Protein AF-A0A4R0V262-F1 (afdb_monomer)

Mean predicted aligned error: 13.78 Å

Structure (mmCIF, N/CA/C/O backbone):
data_AF-A0A4R0V262-F1
#
_entry.id   AF-A0A4R0V262-F1
#
loop_
_atom_site.group_PDB
_atom_site.id
_atom_site.type_symbol
_atom_site.label_atom_id
_atom_site.label_alt_id
_atom_site.label_comp_id
_atom_site.label_asym_id
_atom_site.label_entity_id
_atom_site.label_seq_id
_atom_site.pdbx_PDB_ins_code
_atom_site.Cartn_x
_atom_site.Cartn_y
_atom_site.Cartn_z
_atom_site.occupancy
_atom_site.B_iso_or_equiv
_atom_site.auth_seq_id
_atom_site.auth_comp_id
_atom_site.auth_asym_id
_atom_site.auth_atom_id
_atom_site.pdbx_PDB_model_num
ATOM 1 N N . MET A 1 1 ? -14.262 -8.735 23.656 1.00 78.31 1 MET A N 1
ATOM 2 C CA . MET A 1 1 ? -15.246 -8.184 24.622 1.00 78.31 1 MET A CA 1
ATOM 3 C C . MET A 1 1 ? -16.335 -7.310 23.999 1.00 78.31 1 MET A C 1
ATOM 5 O O . MET A 1 1 ? -17.494 -7.673 24.120 1.00 78.31 1 MET A O 1
ATOM 9 N N . VAL A 1 2 ? -16.041 -6.189 23.320 1.00 82.81 2 VAL A N 1
ATOM 10 C CA . VAL A 1 2 ? -17.118 -5.341 22.747 1.00 82.81 2 VAL A CA 1
ATOM 11 C C . VAL A 1 2 ? -17.946 -6.075 21.678 1.00 82.81 2 VAL A C 1
ATOM 13 O O . VAL A 1 2 ? -19.157 -5.885 21.614 1.00 82.81 2 VAL A O 1
ATOM 16 N N . ALA A 1 3 ? -17.318 -6.939 20.871 1.00 85.69 3 ALA A N 1
ATOM 17 C CA . ALA A 1 3 ? -18.014 -7.809 19.916 1.00 85.69 3 ALA A CA 1
ATOM 18 C C . ALA A 1 3 ? -19.041 -8.726 20.610 1.00 85.69 3 ALA A C 1
ATOM 20 O O . ALA A 1 3 ? -20.207 -8.706 20.240 1.00 85.69 3 ALA A O 1
ATOM 21 N N . TYR A 1 4 ? -18.640 -9.393 21.695 1.00 87.12 4 TYR A N 1
ATOM 22 C CA . TYR A 1 4 ? -19.522 -10.223 22.524 1.00 87.12 4 TYR A CA 1
ATOM 23 C C . TYR A 1 4 ? -20.715 -9.432 23.086 1.00 87.12 4 TYR A C 1
ATOM 25 O O . TYR A 1 4 ? -21.865 -9.835 22.951 1.00 87.12 4 TYR A O 1
ATOM 33 N N . VAL A 1 5 ? -20.476 -8.239 23.647 1.00 87.06 5 VAL A N 1
ATOM 34 C CA . VAL A 1 5 ? -21.580 -7.383 24.118 1.00 87.06 5 VAL A CA 1
ATOM 35 C C . VAL A 1 5 ? -22.511 -6.998 22.960 1.00 87.06 5 VAL A C 1
ATOM 37 O O . VAL A 1 5 ? -23.724 -6.977 23.142 1.00 87.06 5 VAL A O 1
ATOM 40 N N . ASN A 1 6 ? -21.982 -6.711 21.765 1.00 88.56 6 ASN A N 1
ATOM 41 C CA . ASN A 1 6 ? -22.805 -6.388 20.593 1.00 88.56 6 ASN A CA 1
ATOM 42 C C . ASN A 1 6 ? -23.677 -7.557 20.128 1.00 88.56 6 ASN A C 1
ATOM 44 O O . ASN A 1 6 ? -24.794 -7.306 19.682 1.00 88.56 6 ASN A O 1
ATOM 48 N N . GLU A 1 7 ? -23.164 -8.777 20.216 1.00 92.56 7 GLU A N 1
ATOM 49 C CA . GLU A 1 7 ? -23.852 -10.003 19.820 1.00 92.56 7 GLU A CA 1
ATOM 50 C C . GLU A 1 7 ? -25.013 -10.320 20.772 1.00 92.56 7 GLU A C 1
ATOM 52 O O . GLU A 1 7 ? -26.144 -10.528 20.341 1.00 92.56 7 GLU A O 1
ATOM 57 N N . PHE A 1 8 ? -24.773 -10.241 22.083 1.00 90.25 8 PHE A N 1
ATOM 58 C CA . PHE A 1 8 ? -25.734 -10.686 23.096 1.00 90.25 8 PHE A CA 1
ATOM 59 C C . PHE A 1 8 ? -26.625 -9.575 23.680 1.00 90.25 8 PHE A C 1
ATOM 61 O O . PHE A 1 8 ? -27.556 -9.864 24.442 1.00 90.25 8 PHE A O 1
ATOM 68 N N . LYS A 1 9 ? -26.400 -8.297 23.328 1.00 88.50 9 LYS A N 1
ATOM 69 C CA . LYS A 1 9 ? -27.181 -7.159 23.868 1.00 88.50 9 LYS A CA 1
ATOM 70 C C . LYS A 1 9 ? -28.686 -7.257 23.613 1.00 88.50 9 LYS A C 1
ATOM 72 O O . LYS A 1 9 ? -29.440 -6.705 24.410 1.00 88.50 9 LYS A O 1
ATOM 77 N N . SER A 1 10 ? -29.118 -7.895 22.523 1.00 90.31 10 SER A N 1
ATOM 78 C CA . SER A 1 10 ? -30.541 -8.046 22.178 1.00 90.31 10 SER A CA 1
ATOM 79 C C . SER A 1 10 ? -31.258 -8.960 23.169 1.00 90.31 10 SER A C 1
ATOM 81 O O . SER A 1 10 ? -32.397 -8.692 23.537 1.00 90.31 10 SER A O 1
ATOM 83 N N . ARG A 1 11 ? -30.562 -9.996 23.647 1.00 93.19 11 ARG A N 1
ATOM 84 C CA . ARG A 1 11 ? -31.101 -11.005 24.559 1.00 93.19 11 ARG A CA 1
ATOM 85 C C . ARG A 1 11 ? -31.008 -10.592 26.026 1.00 93.19 11 ARG A C 1
ATOM 87 O O . ARG A 1 11 ? -31.974 -10.753 26.760 1.00 93.19 11 ARG A O 1
ATOM 94 N N . PHE A 1 12 ? -29.867 -10.049 26.457 1.00 88.56 12 PHE A N 1
ATOM 95 C CA . PHE A 1 12 ? -29.590 -9.842 27.890 1.00 88.56 12 PHE A CA 1
ATOM 96 C C . PHE A 1 12 ? -29.442 -8.379 28.314 1.00 88.56 12 PHE A C 1
ATOM 98 O O . PHE A 1 12 ? -29.313 -8.101 29.504 1.00 88.56 12 PHE A O 1
ATOM 105 N N . ARG A 1 13 ? -29.500 -7.429 27.370 1.00 87.81 13 ARG A N 1
ATOM 106 C CA . ARG A 1 13 ? -29.183 -6.003 27.576 1.00 87.81 13 ARG A CA 1
ATOM 107 C C . ARG A 1 13 ? -27.722 -5.785 28.006 1.00 87.81 13 ARG A C 1
ATOM 109 O O . ARG A 1 13 ? -27.054 -6.638 28.574 1.00 87.81 13 ARG A O 1
ATOM 116 N N . VAL A 1 14 ? -27.191 -4.594 27.733 1.00 87.81 14 VAL A N 1
ATOM 117 C CA . VAL A 1 14 ? -25.764 -4.281 27.966 1.00 87.81 14 VAL A CA 1
ATOM 118 C C . VAL A 1 14 ? -25.390 -4.317 29.455 1.00 87.81 14 VAL A C 1
ATOM 120 O O . VAL A 1 14 ? -24.309 -4.772 29.806 1.00 87.81 14 VAL A O 1
ATOM 123 N N . GLY A 1 15 ? -26.280 -3.837 30.330 1.00 87.88 15 GLY A N 1
ATOM 124 C CA . GLY A 1 15 ? -26.027 -3.730 31.771 1.00 87.88 15 GLY A CA 1
ATOM 125 C C . GLY A 1 15 ? -25.701 -5.071 32.441 1.00 87.88 15 GLY A C 1
ATOM 126 O O . GLY A 1 15 ? -24.621 -5.185 33.017 1.00 87.88 15 GLY A O 1
ATOM 127 N N . PRO A 1 16 ? -26.590 -6.077 32.337 1.00 89.81 16 PRO A N 1
ATOM 128 C CA . PRO A 1 16 ? -26.368 -7.404 32.913 1.00 89.81 16 PRO A CA 1
ATOM 129 C C . PRO A 1 16 ? -25.117 -8.101 32.377 1.00 89.81 16 PRO A C 1
ATOM 131 O O . PRO A 1 16 ? -24.356 -8.660 33.158 1.00 89.81 16 PRO A O 1
ATOM 134 N N . ILE A 1 17 ? -24.852 -7.997 31.069 1.00 88.56 17 ILE A N 1
ATOM 135 C CA . ILE A 1 17 ? -23.648 -8.574 30.452 1.00 88.56 17 ILE A CA 1
ATOM 136 C C . ILE A 1 17 ? -22.384 -7.936 31.039 1.00 88.56 17 ILE A C 1
ATOM 138 O O . ILE A 1 17 ? -21.475 -8.644 31.457 1.00 88.56 17 ILE A O 1
ATOM 142 N N . CYS A 1 18 ? -22.316 -6.601 31.090 1.00 87.00 18 CYS A N 1
ATOM 143 C CA . CYS A 1 18 ? -21.154 -5.907 31.646 1.00 87.00 18 CYS A CA 1
ATOM 144 C C . CYS A 1 18 ? -20.954 -6.207 33.137 1.00 87.00 18 CYS A C 1
ATOM 146 O O . CYS A 1 18 ? -19.812 -6.307 33.566 1.00 87.00 18 CYS A O 1
ATOM 148 N N . ARG A 1 19 ? -22.036 -6.372 33.912 1.00 86.25 19 ARG A N 1
ATOM 149 C CA . ARG A 1 19 ? -21.959 -6.751 35.331 1.00 86.25 19 ARG A CA 1
ATOM 150 C C . ARG A 1 19 ? -21.372 -8.153 35.499 1.00 86.25 19 ARG A C 1
ATOM 152 O O . ARG A 1 19 ? -20.373 -8.295 36.188 1.00 86.25 19 ARG A O 1
ATOM 159 N N . ALA A 1 20 ? -21.915 -9.143 34.791 1.00 86.56 20 ALA A N 1
ATOM 160 C CA . ALA A 1 20 ? -21.414 -10.515 34.848 1.00 86.56 20 ALA A CA 1
ATOM 161 C C . ALA A 1 20 ? -19.950 -10.621 34.385 1.00 86.56 20 ALA A C 1
ATOM 163 O O . ALA A 1 20 ? -19.169 -11.366 34.968 1.00 86.56 20 ALA A O 1
ATOM 164 N N . LEU A 1 21 ? -19.549 -9.857 33.362 1.00 83.12 21 LEU A N 1
ATOM 165 C CA . LEU A 1 21 ? -18.155 -9.810 32.902 1.00 83.12 21 LEU A CA 1
ATOM 166 C C . LEU A 1 21 ? -17.218 -9.136 33.914 1.00 83.12 21 LEU A C 1
ATOM 168 O O . LEU A 1 21 ? -16.083 -9.569 34.054 1.00 83.12 21 LEU A O 1
ATOM 172 N N . ALA A 1 22 ? -17.678 -8.094 34.609 1.00 80.31 22 ALA A N 1
ATOM 173 C CA . ALA A 1 22 ? -16.887 -7.419 35.636 1.00 80.31 22 ALA A CA 1
ATOM 174 C C . ALA A 1 22 ? -16.706 -8.270 36.906 1.00 80.31 22 ALA A C 1
ATOM 176 O O . ALA A 1 22 ? -15.709 -8.111 37.594 1.00 80.31 22 ALA A O 1
ATOM 177 N N . GLU A 1 23 ? -17.662 -9.152 37.212 1.00 78.94 23 GLU A N 1
ATOM 178 C CA . GLU A 1 23 ? -17.594 -10.087 38.347 1.00 78.94 23 GLU A CA 1
ATOM 179 C C . GLU A 1 23 ? -16.761 -11.341 38.034 1.00 78.94 23 GLU A C 1
ATOM 181 O O . GLU A 1 23 ? -16.152 -11.914 38.929 1.00 78.94 23 GLU A O 1
ATOM 186 N N . SER A 1 24 ? -16.746 -11.785 36.772 1.00 75.56 24 SER A N 1
ATOM 187 C CA . SER A 1 24 ? -16.086 -13.036 36.355 1.00 75.56 24 SER A CA 1
ATOM 188 C C . SER A 1 24 ? -14.644 -12.865 35.894 1.00 75.56 24 SER A C 1
ATOM 190 O O . SER A 1 24 ? -13.884 -13.832 35.897 1.00 75.56 24 SER A O 1
ATOM 192 N N . LEU A 1 25 ? -14.259 -11.663 35.471 1.00 69.12 25 LEU A N 1
ATOM 193 C CA . LEU A 1 25 ? -12.893 -11.368 35.079 1.00 69.12 25 LEU A CA 1
ATOM 194 C C . LEU A 1 25 ? -12.316 -10.299 36.008 1.00 69.12 25 LEU A C 1
ATOM 196 O O . LEU A 1 25 ? -12.892 -9.222 36.124 1.00 69.12 25 LEU A O 1
ATOM 200 N N . ASP A 1 26 ? -11.100 -10.517 36.517 1.00 62.84 26 ASP A N 1
ATOM 201 C CA . ASP A 1 26 ? -10.280 -9.510 37.228 1.00 62.84 26 ASP A CA 1
ATOM 202 C C . ASP A 1 26 ? -9.932 -8.267 36.371 1.00 62.84 26 ASP A C 1
ATOM 204 O O . ASP A 1 26 ? -9.117 -7.421 36.738 1.00 62.84 26 ASP A O 1
ATOM 208 N N . CYS A 1 27 ? -10.554 -8.111 35.200 1.00 55.31 27 CYS A N 1
ATOM 209 C CA . CYS A 1 27 ? -10.488 -6.911 34.386 1.00 55.31 27 CYS A CA 1
ATOM 210 C C . CYS A 1 27 ? -11.775 -6.086 34.549 1.00 55.31 27 CYS A C 1
ATOM 212 O O . CYS A 1 27 ? -12.691 -6.124 33.729 1.00 55.31 27 CYS A O 1
ATOM 214 N N . GLY A 1 28 ? -11.798 -5.235 35.578 1.00 59.38 28 GLY A N 1
ATOM 215 C CA . GLY A 1 28 ? -12.860 -4.252 35.855 1.00 59.38 28 GLY A CA 1
ATOM 216 C C . GLY A 1 28 ? -13.019 -3.128 34.812 1.00 59.38 28 GLY A C 1
ATOM 217 O O . GLY A 1 28 ? -13.460 -2.028 35.138 1.00 59.38 28 GLY A O 1
ATOM 218 N N . PHE A 1 29 ? -12.640 -3.351 33.552 1.00 64.81 29 PHE A N 1
ATOM 219 C CA . PHE A 1 29 ? -12.487 -2.293 32.552 1.00 64.81 29 PHE A CA 1
ATOM 220 C C . PHE A 1 29 ? -13.774 -1.948 31.785 1.00 64.81 29 PHE A C 1
ATOM 222 O O . PHE A 1 29 ? -13.861 -0.881 31.174 1.00 64.81 29 PHE A O 1
ATOM 229 N N . ILE A 1 30 ? -14.791 -2.821 31.782 1.00 76.19 30 ILE A N 1
ATOM 230 C CA . ILE A 1 30 ? -15.978 -2.641 30.930 1.00 76.19 30 ILE A CA 1
ATOM 231 C C . ILE A 1 30 ? -17.227 -2.354 31.755 1.00 76.19 30 ILE A C 1
ATOM 233 O O . ILE A 1 30 ? -17.978 -3.243 32.142 1.00 76.19 30 ILE A O 1
ATOM 237 N N . THR A 1 31 ? -17.506 -1.065 31.933 1.00 84.44 31 THR A N 1
ATOM 238 C CA . THR A 1 31 ? -18.778 -0.591 32.487 1.00 84.44 31 THR A CA 1
ATOM 239 C C . THR A 1 31 ? -19.802 -0.327 31.374 1.00 84.44 31 THR A C 1
ATOM 241 O O . TH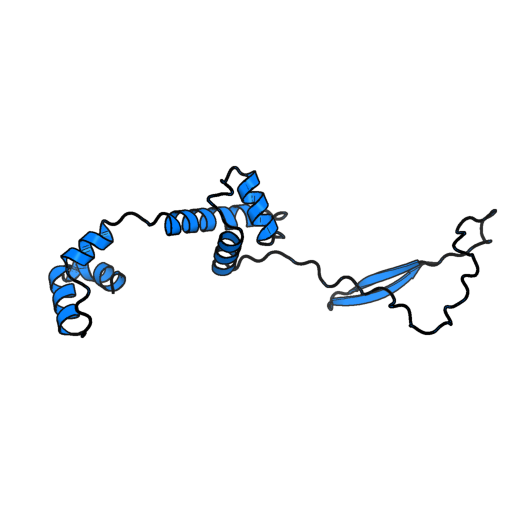R A 1 31 ? -19.421 -0.001 30.243 1.00 84.44 31 THR A O 1
ATOM 244 N N . PRO A 1 32 ? -21.120 -0.359 31.666 1.00 85.44 32 PRO A N 1
ATOM 245 C CA . PRO A 1 32 ? -22.148 0.022 30.694 1.00 85.44 32 PRO A CA 1
ATOM 246 C C . PRO A 1 32 ? -21.940 1.436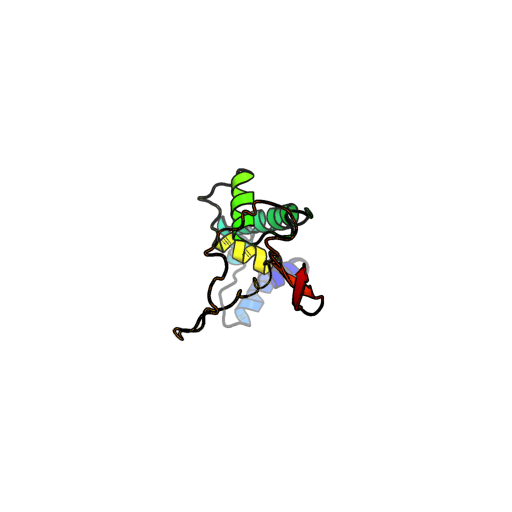 30.134 1.00 85.44 32 PRO A C 1
ATOM 248 O O . PRO A 1 32 ? -22.203 1.688 28.958 1.00 85.44 32 PRO A O 1
ATOM 251 N N . ARG A 1 33 ? -21.433 2.357 30.968 1.00 85.00 33 ARG A N 1
ATOM 252 C CA . ARG A 1 33 ? -21.059 3.718 30.564 1.00 85.00 33 ARG A CA 1
ATOM 253 C C . ARG A 1 33 ? -19.876 3.702 29.594 1.00 85.00 33 ARG A C 1
ATOM 255 O O . ARG A 1 33 ? -19.976 4.313 28.534 1.00 85.00 33 ARG A O 1
ATOM 262 N N . GLY A 1 34 ? -18.810 2.964 29.912 1.00 86.31 34 GLY A N 1
ATOM 263 C CA . GLY A 1 34 ? -17.638 2.808 29.045 1.00 86.31 34 GLY A CA 1
ATOM 264 C C . GLY A 1 34 ? -17.984 2.199 27.685 1.00 86.31 34 GLY A C 1
ATOM 265 O O . GLY A 1 34 ? -17.556 2.714 26.655 1.00 86.31 34 GLY A O 1
ATOM 266 N N . TYR A 1 35 ? -18.850 1.182 27.653 1.00 86.88 35 TYR A N 1
ATOM 267 C CA . TYR A 1 35 ? -19.353 0.607 26.403 1.00 86.88 35 TYR A CA 1
ATOM 268 C C . TYR A 1 35 ? -20.122 1.632 25.554 1.00 86.88 35 TYR A C 1
ATOM 270 O O . TYR A 1 35 ? -19.883 1.732 24.350 1.00 86.88 35 TYR A O 1
ATOM 278 N N . ARG A 1 36 ? -21.028 2.419 26.156 1.00 86.50 36 ARG A N 1
ATOM 279 C CA . ARG A 1 36 ? -21.775 3.460 25.424 1.00 86.50 36 ARG A CA 1
ATOM 280 C C . ARG A 1 36 ? -20.844 4.544 24.887 1.00 86.50 36 ARG A C 1
ATOM 282 O O . ARG A 1 36 ? -20.975 4.913 23.727 1.00 86.50 36 ARG A O 1
ATOM 289 N N . MET A 1 37 ? -19.884 5.000 25.694 1.00 86.88 37 MET A N 1
ATOM 290 C CA . MET A 1 37 ? -18.868 5.966 25.262 1.00 86.88 37 MET A CA 1
ATOM 291 C C . MET A 1 37 ? -18.022 5.422 24.110 1.00 86.88 37 MET A C 1
ATOM 293 O O . MET A 1 37 ? -17.769 6.140 23.151 1.00 86.88 37 MET A O 1
ATOM 297 N N . PHE A 1 38 ? -17.631 4.147 24.166 1.00 85.38 38 PHE A N 1
ATOM 298 C CA . PHE A 1 38 ? -16.918 3.491 23.074 1.00 85.38 38 PHE A CA 1
ATOM 299 C C . PHE A 1 38 ? -17.768 3.418 21.799 1.00 85.38 38 PHE A C 1
ATOM 301 O O . PHE A 1 38 ? -17.273 3.733 20.723 1.00 85.38 38 PHE A O 1
ATOM 308 N N . LYS A 1 39 ? -19.052 3.045 21.903 1.00 86.06 39 LYS A N 1
ATOM 309 C CA . LYS A 1 39 ? -19.960 2.949 20.745 1.00 86.06 39 LYS A CA 1
ATOM 310 C C . LYS A 1 39 ? -20.293 4.299 20.120 1.00 86.06 39 LYS A C 1
ATOM 312 O O . LYS A 1 39 ? -20.518 4.346 18.919 1.00 86.06 39 LYS A O 1
ATOM 317 N N . ALA A 1 40 ? -20.335 5.359 20.921 1.00 86.00 40 ALA A N 1
ATOM 318 C CA . ALA A 1 40 ? -20.545 6.720 20.444 1.00 86.00 40 ALA A CA 1
ATOM 319 C C . ALA A 1 40 ? -19.257 7.373 19.913 1.00 86.00 40 ALA A C 1
ATOM 321 O O . ALA A 1 40 ? -19.318 8.457 19.337 1.00 86.00 40 ALA A O 1
ATOM 322 N N . ARG A 1 41 ? -18.084 6.756 20.123 1.00 84.94 41 ARG A N 1
ATOM 323 C CA . ARG A 1 41 ? -16.807 7.345 19.724 1.00 84.94 41 ARG A CA 1
ATOM 324 C C . ARG A 1 41 ? -16.712 7.368 18.195 1.00 84.94 41 ARG A C 1
ATOM 326 O O . ARG A 1 41 ? -16.871 6.314 17.574 1.00 84.94 41 ARG A O 1
ATOM 333 N N . PRO A 1 42 ? -16.422 8.527 17.582 1.00 83.56 42 PRO A N 1
ATOM 334 C CA . PRO A 1 42 ? -16.192 8.585 16.149 1.00 83.56 42 PRO A CA 1
ATOM 335 C C . PRO A 1 42 ? -14.968 7.746 15.780 1.00 83.56 42 PRO A C 1
ATOM 337 O O . PRO A 1 42 ? -14.053 7.545 16.590 1.00 83.56 42 PRO A O 1
ATOM 340 N N . VAL A 1 43 ? -14.957 7.257 14.542 1.00 84.31 43 VAL A N 1
ATOM 341 C CA . VAL A 1 43 ? -13.826 6.513 13.989 1.00 84.31 43 VAL A CA 1
ATOM 342 C C . VAL A 1 43 ? -12.572 7.380 14.109 1.00 84.31 43 VAL A C 1
ATOM 344 O O . VAL A 1 43 ? -12.599 8.574 13.807 1.00 84.31 43 VAL A O 1
ATOM 347 N N . SER A 1 44 ? -11.468 6.808 14.595 1.00 88.62 44 SER A N 1
ATOM 348 C CA . SER A 1 44 ? -10.228 7.574 14.721 1.00 88.62 44 SER A CA 1
ATOM 349 C C . SER A 1 44 ? -9.747 8.023 13.341 1.00 88.62 44 SER A C 1
ATOM 351 O O . SER A 1 44 ? -9.890 7.290 12.361 1.00 88.62 44 SER A O 1
ATOM 353 N N . ARG A 1 45 ? -9.115 9.202 13.260 1.00 86.00 45 ARG A N 1
ATOM 354 C CA . ARG A 1 45 ? -8.568 9.725 11.995 1.00 86.00 45 ARG A CA 1
ATOM 355 C C . ARG A 1 45 ? -7.634 8.717 11.314 1.00 86.00 45 ARG A C 1
ATOM 357 O O . ARG A 1 45 ? -7.685 8.542 10.104 1.00 86.00 45 ARG A O 1
ATOM 364 N N . MET A 1 46 ? -6.830 8.013 12.112 1.00 86.00 46 MET A N 1
ATOM 365 C CA . MET A 1 46 ? -5.939 6.942 11.659 1.00 86.00 46 MET A CA 1
ATOM 366 C C . MET A 1 46 ? -6.710 5.807 10.972 1.00 86.00 46 MET A C 1
ATOM 368 O O . MET A 1 46 ? -6.364 5.400 9.866 1.00 86.00 46 MET A O 1
ATOM 372 N N . ARG A 1 47 ? -7.780 5.321 11.611 1.00 87.56 47 ARG A N 1
ATOM 373 C CA . ARG A 1 47 ? -8.592 4.221 11.087 1.00 87.56 47 ARG A CA 1
ATOM 374 C C . ARG A 1 47 ? -9.383 4.637 9.851 1.00 87.56 47 ARG A C 1
ATOM 376 O O . ARG A 1 47 ? -9.414 3.882 8.891 1.00 87.56 47 ARG A O 1
ATOM 383 N N . ALA A 1 48 ? -9.933 5.849 9.833 1.00 89.44 48 ALA A N 1
ATOM 384 C CA . ALA A 1 48 ? -10.614 6.382 8.656 1.00 89.44 48 ALA A CA 1
ATOM 385 C C . ALA A 1 48 ? -9.673 6.466 7.437 1.00 89.44 48 ALA A C 1
ATOM 387 O O . ALA A 1 48 ? -10.043 6.047 6.343 1.00 89.44 48 ALA A O 1
ATOM 388 N N . ARG A 1 49 ? -8.429 6.933 7.626 1.00 88.38 49 ARG A N 1
ATOM 389 C CA . ARG A 1 49 ? -7.405 6.956 6.563 1.00 88.38 49 ARG A CA 1
ATOM 390 C C . ARG A 1 49 ? -7.037 5.554 6.086 1.00 88.38 49 ARG A C 1
ATOM 392 O O . ARG A 1 49 ? -6.908 5.331 4.887 1.00 88.38 49 ARG A O 1
ATOM 399 N N . HIS A 1 50 ? -6.887 4.614 7.015 1.00 91.56 50 HIS A N 1
ATOM 400 C CA . HIS A 1 50 ? -6.628 3.216 6.686 1.00 91.56 50 HIS A CA 1
ATOM 401 C C . HIS A 1 50 ? -7.763 2.606 5.852 1.00 91.56 50 HIS A C 1
ATOM 403 O O . HIS A 1 50 ? -7.512 2.021 4.806 1.00 91.56 50 HIS A O 1
ATOM 409 N N . GLU A 1 51 ? -9.015 2.793 6.272 1.00 91.38 51 GLU A N 1
ATOM 410 C CA . GLU A 1 51 ? -10.206 2.310 5.559 1.00 91.38 51 GLU A CA 1
ATOM 411 C C . GLU A 1 51 ? -10.408 3.004 4.203 1.00 91.38 51 GLU A C 1
ATOM 413 O O . GLU A 1 51 ? -10.966 2.411 3.282 1.00 91.38 51 GLU A O 1
ATOM 418 N N . ALA A 1 52 ? -9.962 4.253 4.047 1.00 91.19 52 ALA A N 1
ATOM 419 C CA . ALA A 1 52 ? -9.930 4.919 2.748 1.00 91.19 52 ALA A CA 1
ATOM 420 C C . ALA A 1 52 ? -8.889 4.273 1.819 1.00 91.19 52 ALA A C 1
ATOM 422 O O . ALA A 1 52 ? -9.212 3.906 0.698 1.00 91.19 52 ALA A O 1
ATOM 423 N N . LEU A 1 53 ? -7.659 4.052 2.292 1.00 92.56 53 LEU A N 1
ATOM 424 C CA . LEU A 1 53 ? -6.626 3.358 1.513 1.00 92.56 53 LEU A CA 1
ATOM 425 C C . LEU A 1 53 ? -7.028 1.928 1.145 1.00 92.56 53 LEU A C 1
ATOM 427 O O . LEU A 1 53 ? -6.779 1.493 0.025 1.00 92.56 53 LEU A O 1
ATOM 431 N N . ALA A 1 54 ? -7.663 1.211 2.071 1.00 93.44 54 ALA A N 1
ATOM 432 C CA . ALA A 1 54 ? -8.084 -0.166 1.856 1.00 93.44 54 ALA A CA 1
ATOM 433 C C . ALA A 1 54 ? -9.174 -0.309 0.779 1.00 93.44 54 ALA A C 1
ATOM 435 O O . ALA A 1 54 ? -9.356 -1.403 0.253 1.00 93.44 54 ALA A O 1
ATOM 436 N N . ARG A 1 55 ? -9.881 0.779 0.444 1.00 92.94 55 ARG A N 1
ATOM 437 C CA . ARG A 1 55 ? -10.854 0.827 -0.656 1.00 92.94 55 ARG A CA 1
ATOM 438 C C . ARG A 1 55 ? -10.194 1.158 -1.991 1.00 92.94 55 ARG A C 1
ATOM 440 O O . ARG A 1 55 ? -10.399 0.437 -2.959 1.00 92.94 55 ARG A O 1
ATOM 447 N N . ASP A 1 56 ? -9.357 2.190 -2.017 1.00 92.62 56 ASP A N 1
ATOM 448 C CA . ASP A 1 56 ? -8.731 2.673 -3.252 1.00 92.62 56 ASP A CA 1
ATOM 449 C C . ASP A 1 56 ? -7.669 1.706 -3.803 1.00 92.62 56 ASP A C 1
ATOM 451 O O . ASP A 1 56 ? -7.487 1.585 -5.013 1.00 92.62 56 ASP A O 1
ATOM 455 N N . ILE A 1 57 ? -6.931 1.017 -2.922 1.00 93.00 57 ILE A N 1
ATOM 456 C CA . ILE A 1 57 ? -5.824 0.141 -3.331 1.00 93.00 57 ILE A CA 1
ATOM 457 C C . ILE A 1 57 ? -6.304 -1.017 -4.225 1.00 93.00 57 ILE A C 1
ATOM 459 O O . ILE A 1 57 ? -5.735 -1.195 -5.302 1.00 93.00 57 ILE A O 1
ATOM 463 N N . PRO A 1 58 ? -7.336 -1.793 -3.847 1.00 92.38 58 PRO A N 1
ATOM 464 C CA . PRO A 1 58 ? -7.893 -2.825 -4.719 1.00 92.38 58 PRO A CA 1
ATOM 465 C C . PRO A 1 58 ? -8.455 -2.280 -6.032 1.00 92.38 58 PRO A C 1
ATOM 467 O O . PRO A 1 58 ? -8.284 -2.923 -7.063 1.00 92.38 58 PRO A O 1
ATOM 470 N N . GLU A 1 59 ? -9.087 -1.104 -6.007 1.00 93.12 59 GLU A N 1
ATOM 471 C CA . GLU A 1 59 ? -9.654 -0.470 -7.203 1.00 93.12 59 GLU A CA 1
ATOM 472 C C . GLU A 1 59 ? -8.557 -0.180 -8.230 1.00 93.12 59 GLU A C 1
ATOM 474 O O . GLU A 1 59 ? -8.621 -0.660 -9.359 1.00 93.12 59 GLU A O 1
ATOM 479 N N . ILE A 1 60 ? -7.481 0.489 -7.810 1.00 90.50 60 ILE A N 1
ATOM 480 C CA . ILE A 1 60 ? -6.323 0.749 -8.673 1.00 90.50 60 ILE A CA 1
ATOM 481 C C . ILE A 1 60 ? -5.666 -0.564 -9.113 1.00 90.50 60 ILE A C 1
ATOM 483 O O . ILE A 1 60 ? -5.248 -0.680 -10.257 1.00 90.50 60 ILE A O 1
ATOM 487 N N . HIS A 1 61 ? -5.548 -1.554 -8.226 1.00 90.50 61 HIS A N 1
ATOM 488 C CA . HIS A 1 61 ? -4.896 -2.827 -8.544 1.00 90.50 61 HIS A CA 1
ATOM 489 C C . HIS A 1 61 ? -5.720 -3.710 -9.500 1.00 90.50 61 HIS A C 1
ATOM 491 O O . HIS A 1 61 ? -5.167 -4.616 -10.121 1.00 90.50 61 HIS A O 1
ATOM 497 N N . SER A 1 62 ? -7.027 -3.472 -9.628 1.00 89.50 62 SER A N 1
ATOM 498 C CA . SER A 1 62 ? -7.891 -4.235 -10.536 1.00 89.50 62 SER A CA 1
ATOM 499 C C . SER A 1 62 ? -7.557 -4.006 -12.017 1.00 89.50 62 SER A C 1
ATOM 501 O O . SER A 1 62 ? -7.772 -4.896 -12.842 1.00 89.50 62 SER A O 1
ATOM 503 N N . ASP A 1 63 ? -6.942 -2.867 -12.349 1.00 89.00 63 ASP A N 1
ATOM 504 C CA . ASP A 1 63 ? -6.451 -2.581 -13.693 1.00 89.00 63 ASP A CA 1
ATOM 505 C C . ASP A 1 63 ? -5.259 -3.483 -14.047 1.00 89.00 63 ASP A C 1
ATOM 507 O O . ASP A 1 63 ? -4.227 -3.477 -13.371 1.00 89.00 63 ASP A O 1
ATOM 511 N N . PHE A 1 64 ? -5.337 -4.189 -15.182 1.00 81.75 64 PHE A N 1
ATOM 512 C CA . PHE A 1 64 ? -4.293 -5.121 -15.642 1.00 81.75 64 PHE A CA 1
ATOM 513 C C . PHE A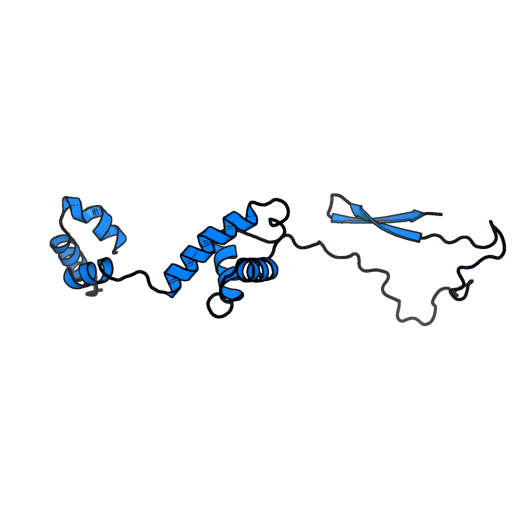 1 64 ? -2.884 -4.500 -15.667 1.00 81.75 64 PHE A C 1
ATOM 515 O O . PHE A 1 64 ? -1.903 -5.123 -15.262 1.00 81.75 64 PHE A O 1
ATOM 522 N N . PHE A 1 65 ? -2.776 -3.242 -16.103 1.00 83.62 65 PHE A N 1
ATOM 523 C CA . PHE A 1 65 ? -1.502 -2.519 -16.134 1.00 83.62 65 PHE A CA 1
ATOM 524 C C . PHE A 1 65 ? -0.986 -2.143 -14.738 1.00 83.62 65 PHE A C 1
ATOM 526 O O . PHE A 1 65 ? 0.227 -2.056 -14.528 1.00 83.62 65 PHE A O 1
ATOM 533 N N . MET A 1 66 ? -1.890 -1.899 -13.790 1.00 86.81 66 MET A N 1
ATOM 534 C CA . MET A 1 66 ? -1.564 -1.449 -12.437 1.00 86.81 66 MET A CA 1
ATOM 535 C C . MET A 1 66 ? -1.360 -2.618 -11.468 1.00 86.81 66 MET A C 1
ATOM 537 O O . MET A 1 66 ? -0.687 -2.436 -10.459 1.00 86.81 66 MET A O 1
ATOM 541 N N . ALA A 1 67 ? -1.831 -3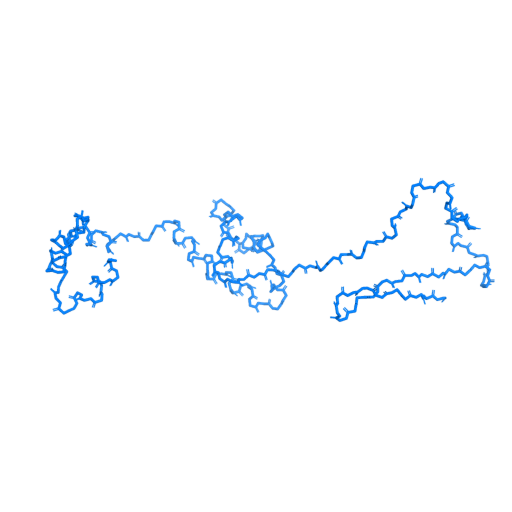.828 -11.786 1.00 86.56 67 ALA A N 1
ATOM 542 C CA . ALA A 1 67 ? -1.591 -5.046 -11.000 1.00 86.56 67 ALA A CA 1
ATOM 543 C C . ALA A 1 67 ? -0.089 -5.359 -10.788 1.00 86.56 67 ALA A C 1
ATOM 545 O O . ALA A 1 67 ? 0.313 -6.083 -9.884 1.00 86.56 67 ALA A O 1
ATOM 546 N N . VAL A 1 68 ? 0.789 -4.777 -11.609 1.00 88.19 68 VAL A N 1
ATOM 547 C CA . VAL A 1 68 ? 2.253 -4.888 -11.489 1.00 88.19 68 VAL A CA 1
ATOM 548 C C . VAL A 1 68 ? 2.805 -3.974 -10.375 1.00 88.19 68 VAL A C 1
ATOM 550 O O . VAL A 1 68 ? 3.972 -4.081 -9.991 1.00 88.19 68 VAL A O 1
ATOM 553 N N . TYR A 1 69 ? 2.019 -3.028 -9.855 1.00 91.62 69 TYR A N 1
ATOM 554 C CA . TYR A 1 69 ? 2.514 -1.968 -8.980 1.00 91.62 69 TYR A CA 1
ATOM 555 C C . TYR A 1 69 ? 2.826 -2.466 -7.571 1.00 91.62 69 TYR A C 1
ATOM 557 O O . TYR A 1 69 ? 1.971 -2.931 -6.829 1.00 91.62 69 TYR A O 1
ATOM 565 N N . GLY A 1 70 ? 4.082 -2.280 -7.161 1.00 91.06 70 GLY A N 1
ATOM 566 C CA . GLY A 1 70 ? 4.464 -2.357 -5.753 1.00 91.06 70 GLY A CA 1
ATOM 567 C C . GLY A 1 70 ? 4.091 -1.084 -4.992 1.00 91.06 70 GLY A C 1
ATOM 568 O O . GLY A 1 70 ? 3.788 -0.051 -5.590 1.00 91.06 70 GLY A O 1
ATOM 569 N N . TYR A 1 71 ? 4.213 -1.130 -3.666 1.00 92.81 71 TYR A N 1
ATOM 570 C CA . TYR A 1 71 ? 3.809 -0.050 -2.756 1.00 92.81 71 TYR A CA 1
ATOM 571 C C . TYR A 1 71 ? 4.361 1.340 -3.098 1.00 92.81 71 TYR A C 1
ATOM 573 O O . TYR A 1 71 ? 3.645 2.326 -2.962 1.00 92.81 71 TYR A O 1
ATOM 581 N N . GLY A 1 72 ? 5.595 1.445 -3.602 1.00 92.75 72 GLY A N 1
ATOM 582 C CA . GLY A 1 72 ? 6.157 2.732 -4.024 1.00 92.75 72 GLY A CA 1
ATOM 583 C C . GLY A 1 72 ? 5.437 3.342 -5.234 1.00 92.75 72 GLY A C 1
ATOM 584 O O . GLY A 1 72 ? 5.157 4.537 -5.244 1.00 92.75 72 GLY A O 1
ATOM 585 N N . LYS A 1 73 ? 5.093 2.521 -6.236 1.00 93.25 73 LYS A N 1
ATOM 586 C CA . LYS A 1 73 ? 4.313 2.972 -7.402 1.00 93.25 73 LYS A CA 1
ATOM 587 C C . LYS A 1 73 ? 2.858 3.228 -7.029 1.00 93.25 73 LYS A C 1
ATOM 589 O O . LYS A 1 73 ? 2.265 4.179 -7.524 1.00 93.25 73 LYS A O 1
ATOM 594 N N . MET A 1 74 ? 2.318 2.418 -6.122 1.00 94.62 74 MET A N 1
ATOM 595 C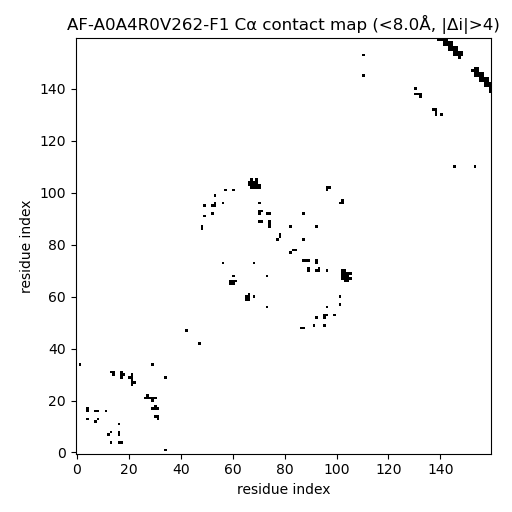 CA . MET A 1 74 ? 0.972 2.593 -5.591 1.00 94.62 74 MET A CA 1
ATOM 596 C C . MET A 1 74 ? 0.823 3.923 -4.849 1.00 94.62 74 MET A C 1
ATOM 598 O O . MET A 1 74 ? -0.111 4.675 -5.101 1.00 94.62 74 MET A O 1
ATOM 602 N N . HIS A 1 75 ? 1.793 4.256 -3.995 1.00 94.75 75 HIS A N 1
ATOM 603 C CA . HIS A 1 75 ? 1.853 5.534 -3.286 1.00 94.75 75 HIS A CA 1
ATOM 604 C C . HIS A 1 75 ? 1.907 6.724 -4.250 1.00 94.75 75 HIS A C 1
ATOM 606 O O . HIS A 1 75 ? 1.111 7.651 -4.120 1.00 94.75 75 HIS A O 1
ATOM 612 N N . ALA A 1 76 ? 2.762 6.657 -5.274 1.00 94.00 76 ALA A N 1
ATOM 613 C CA . ALA A 1 76 ? 2.829 7.691 -6.306 1.00 94.00 76 ALA A CA 1
ATOM 614 C C . ALA A 1 76 ? 1.507 7.830 -7.085 1.00 94.00 76 ALA A C 1
ATOM 616 O O . ALA A 1 76 ? 1.083 8.945 -7.382 1.00 94.00 76 ALA A O 1
ATOM 617 N N . ARG A 1 77 ? 0.828 6.714 -7.388 1.00 94.50 77 ARG A N 1
ATOM 618 C CA . ARG A 1 77 ? -0.471 6.720 -8.075 1.00 94.50 77 ARG A CA 1
ATOM 619 C C . ARG A 1 77 ? -1.572 7.349 -7.222 1.00 94.50 77 ARG A C 1
ATOM 621 O O . ARG A 1 77 ? -2.338 8.145 -7.752 1.00 94.50 77 ARG A O 1
ATOM 628 N N . LEU A 1 78 ? -1.613 7.040 -5.927 1.00 93.38 78 LEU A N 1
ATOM 629 C CA . LEU A 1 78 ? -2.561 7.637 -4.980 1.00 93.38 78 LEU A CA 1
ATOM 630 C C . LEU A 1 78 ? -2.370 9.157 -4.879 1.00 93.38 78 LEU A C 1
ATOM 632 O O . LEU A 1 78 ? -3.348 9.900 -4.904 1.00 93.38 78 LEU A O 1
ATOM 636 N N . ILE A 1 79 ? -1.120 9.631 -4.837 1.00 94.00 79 ILE A N 1
ATOM 637 C CA . ILE A 1 79 ? -0.818 11.072 -4.875 1.00 94.00 79 ILE A CA 1
ATOM 638 C C . ILE A 1 79 ? -1.271 11.685 -6.207 1.00 94.00 79 ILE A C 1
ATOM 640 O O . ILE A 1 79 ? -1.915 12.730 -6.217 1.00 94.00 79 ILE A O 1
ATOM 644 N N . ALA A 1 80 ? -1.003 11.017 -7.333 1.00 91.75 80 ALA A N 1
ATOM 645 C CA . ALA A 1 80 ? -1.416 11.492 -8.655 1.00 91.75 80 ALA A CA 1
ATOM 646 C C . ALA A 1 80 ? -2.947 11.562 -8.833 1.00 91.75 80 ALA A C 1
ATOM 648 O O . ALA A 1 80 ? -3.427 12.347 -9.644 1.00 91.75 80 ALA A O 1
ATOM 649 N N . GLN A 1 81 ? -3.715 10.775 -8.075 1.00 90.19 81 GLN A N 1
ATOM 650 C CA . GLN A 1 81 ? -5.182 10.841 -8.022 1.00 90.19 81 GLN A CA 1
ATOM 651 C C . GLN A 1 81 ? -5.712 11.946 -7.087 1.00 90.19 81 GLN A C 1
ATOM 653 O O . GLN A 1 81 ? -6.920 12.054 -6.891 1.00 90.19 81 GLN A O 1
ATOM 658 N N . GLY A 1 82 ? -4.831 12.777 -6.521 1.00 89.88 82 GLY A N 1
ATOM 659 C CA . GLY A 1 82 ? -5.204 13.935 -5.707 1.00 89.88 82 GLY A CA 1
ATOM 660 C C . GLY A 1 82 ? -5.209 13.679 -4.203 1.00 89.88 82 GLY A C 1
ATOM 661 O O . GLY A 1 82 ? -5.736 14.498 -3.451 1.00 89.88 82 GLY A O 1
ATOM 662 N N . ARG A 1 83 ? -4.633 12.568 -3.728 1.00 88.12 83 ARG A N 1
ATOM 663 C CA . ARG A 1 83 ? -4.438 12.377 -2.288 1.00 88.12 83 ARG A CA 1
ATOM 664 C C . ARG A 1 83 ? -3.277 13.223 -1.773 1.00 88.12 83 ARG A C 1
ATOM 666 O O . ARG A 1 83 ? -2.225 13.296 -2.403 1.00 88.12 83 ARG A O 1
ATOM 673 N N . ASP A 1 84 ? -3.450 13.789 -0.584 1.00 87.94 84 ASP A N 1
ATOM 674 C CA . ASP A 1 84 ? -2.430 14.610 0.064 1.00 87.94 84 ASP A CA 1
ATOM 675 C C . ASP A 1 84 ? -1.234 13.751 0.549 1.00 87.94 84 ASP A C 1
ATOM 677 O O . ASP A 1 84 ? -1.418 12.832 1.362 1.00 87.94 84 ASP A O 1
ATOM 681 N N . PRO A 1 85 ? 0.004 14.044 0.099 1.00 85.19 85 PRO A N 1
ATOM 682 C CA . PRO A 1 85 ? 1.222 13.395 0.584 1.00 85.19 85 PRO A CA 1
ATOM 683 C C . PRO A 1 85 ? 1.431 13.493 2.102 1.00 85.19 85 PRO A C 1
ATOM 685 O O . PRO A 1 85 ? 2.050 12.603 2.684 1.00 85.19 85 PRO A O 1
ATOM 688 N N . ALA A 1 86 ? 0.922 14.542 2.759 1.00 84.19 86 ALA A N 1
ATOM 689 C CA . ALA A 1 86 ? 1.007 14.699 4.212 1.00 84.19 86 ALA A CA 1
ATOM 690 C C . ALA A 1 86 ? 0.047 13.762 4.966 1.00 84.19 86 ALA A C 1
ATOM 692 O O . ALA A 1 86 ? 0.224 13.488 6.158 1.00 84.19 86 ALA A O 1
ATOM 693 N N . GLU A 1 87 ? -0.980 13.249 4.287 1.00 84.25 87 GLU A N 1
ATOM 694 C CA . GLU A 1 87 ? -1.946 12.330 4.878 1.00 84.25 87 GLU A CA 1
ATOM 695 C C . GLU A 1 87 ? -1.604 10.860 4.661 1.00 84.25 87 GLU A C 1
ATOM 697 O O . GLU A 1 87 ? -1.974 10.038 5.506 1.00 84.25 87 GLU A O 1
ATOM 702 N N . ILE A 1 88 ? -0.904 10.542 3.567 1.00 88.50 88 ILE A N 1
ATOM 703 C CA . ILE A 1 88 ? -0.587 9.173 3.159 1.00 88.50 88 ILE A CA 1
ATOM 704 C C . ILE A 1 88 ? 0.921 8.944 3.188 1.00 88.50 88 ILE A C 1
ATOM 706 O O . ILE A 1 88 ? 1.659 9.285 2.260 1.00 88.50 88 ILE A O 1
ATOM 710 N N . GLY A 1 89 ? 1.365 8.258 4.239 1.00 90.38 89 GLY A N 1
ATOM 711 C CA . GLY A 1 89 ? 2.734 7.770 4.332 1.00 90.38 89 GLY A CA 1
ATOM 712 C C . GLY A 1 89 ? 2.984 6.573 3.410 1.00 90.38 89 GLY A C 1
ATOM 713 O O . GLY A 1 89 ? 2.131 5.699 3.247 1.00 90.38 89 GLY A O 1
ATOM 714 N N . ARG A 1 90 ? 4.199 6.478 2.862 1.00 91.81 90 ARG A N 1
ATOM 715 C CA . ARG A 1 90 ? 4.637 5.334 2.043 1.00 91.81 90 ARG A CA 1
ATOM 716 C C . ARG A 1 90 ? 4.500 3.996 2.783 1.00 91.81 90 ARG A C 1
ATOM 718 O O . ARG A 1 90 ? 4.026 3.017 2.208 1.00 91.81 90 ARG A O 1
ATOM 725 N N . ASP A 1 91 ? 4.868 3.966 4.061 1.00 92.44 91 ASP A N 1
ATOM 726 C CA . ASP A 1 91 ? 4.799 2.754 4.888 1.00 92.44 91 ASP A CA 1
ATOM 727 C C . ASP A 1 91 ? 3.361 2.385 5.256 1.00 92.44 91 ASP A C 1
ATOM 729 O O . ASP A 1 91 ? 3.033 1.211 5.413 1.00 92.44 91 ASP A O 1
ATOM 733 N N . GLN A 1 92 ? 2.470 3.376 5.326 1.00 92.44 92 GLN A N 1
ATOM 734 C CA . GLN A 1 92 ? 1.047 3.132 5.520 1.00 92.44 92 GLN A CA 1
ATOM 735 C C . GLN A 1 92 ? 0.461 2.388 4.316 1.00 92.44 92 GLN A C 1
ATOM 737 O O . GLN A 1 92 ? -0.225 1.388 4.501 1.00 92.44 92 GLN A O 1
ATOM 742 N N . VAL A 1 93 ? 0.786 2.820 3.092 1.00 94.44 93 VAL A N 1
ATOM 743 C CA . VAL A 1 93 ? 0.388 2.113 1.862 1.00 94.44 93 VAL A CA 1
ATOM 744 C C . VAL A 1 93 ? 0.949 0.694 1.850 1.00 94.44 93 VAL A C 1
ATOM 746 O O . VAL A 1 93 ? 0.217 -0.246 1.559 1.00 94.44 93 VAL A O 1
ATOM 749 N N . MET A 1 94 ? 2.221 0.517 2.222 1.00 94.88 94 MET A N 1
ATOM 750 C CA . MET A 1 94 ? 2.840 -0.809 2.322 1.00 94.88 94 MET A CA 1
ATOM 751 C C . MET A 1 94 ? 2.088 -1.726 3.295 1.00 94.88 94 MET A C 1
ATOM 753 O O . MET A 1 94 ? 1.813 -2.878 2.962 1.00 94.88 94 MET A O 1
ATOM 757 N N . ASN A 1 95 ? 1.754 -1.229 4.487 1.00 94.75 95 ASN A N 1
ATOM 758 C CA . ASN A 1 95 ? 1.041 -2.006 5.498 1.00 94.75 95 ASN A CA 1
ATOM 759 C C . ASN A 1 95 ? -0.360 -2.397 5.019 1.00 94.75 95 ASN A C 1
ATOM 761 O O . ASN A 1 95 ? -0.701 -3.574 5.090 1.00 94.75 95 ASN A O 1
ATOM 765 N N . VAL A 1 96 ? -1.116 -1.454 4.446 1.00 95.31 96 VAL A N 1
ATOM 766 C CA . VAL A 1 96 ? -2.458 -1.726 3.903 1.00 95.31 96 VAL A CA 1
ATOM 767 C C . VAL A 1 96 ? -2.387 -2.749 2.765 1.00 95.31 96 VAL A C 1
ATOM 769 O O . VAL A 1 96 ? -3.159 -3.700 2.743 1.00 95.31 96 VAL A O 1
ATOM 772 N N . MET A 1 97 ? -1.433 -2.611 1.837 1.00 95.00 97 MET A N 1
ATOM 773 C CA . MET A 1 97 ? -1.242 -3.590 0.759 1.00 95.00 97 MET A CA 1
ATOM 774 C C . MET A 1 97 ? -0.925 -4.984 1.302 1.00 95.00 97 MET A C 1
ATOM 776 O O . MET A 1 97 ? -1.482 -5.966 0.818 1.00 95.00 97 MET A O 1
ATOM 780 N N . ARG A 1 98 ? -0.072 -5.076 2.332 1.00 94.50 98 ARG A N 1
ATOM 781 C CA . ARG A 1 98 ? 0.263 -6.347 2.983 1.00 94.50 98 ARG A CA 1
ATOM 782 C C . ARG A 1 98 ? -0.961 -6.989 3.635 1.00 94.50 98 ARG A C 1
ATOM 784 O O . ARG A 1 98 ? -1.142 -8.192 3.488 1.00 94.50 98 ARG A O 1
ATOM 791 N N . GLU A 1 99 ? -1.792 -6.208 4.321 1.00 95.44 99 GLU A N 1
ATOM 792 C CA . GLU A 1 99 ? -3.039 -6.689 4.936 1.00 95.44 99 GLU A CA 1
ATOM 793 C C . GLU A 1 99 ? -4.052 -7.184 3.897 1.00 95.44 99 GLU A C 1
ATOM 795 O O . GLU A 1 99 ? -4.737 -8.176 4.130 1.00 95.44 99 GLU A O 1
ATOM 800 N N . LEU A 1 100 ? -4.106 -6.536 2.732 1.00 94.00 100 LEU A N 1
ATOM 801 C CA . LEU A 1 100 ? -4.964 -6.932 1.613 1.00 94.00 100 LEU A CA 1
ATOM 802 C C . LEU A 1 100 ? -4.391 -8.080 0.764 1.00 94.00 100 LEU A C 1
ATOM 804 O O . LEU A 1 100 ? -5.048 -8.525 -0.173 1.00 94.00 100 LEU A O 1
ATOM 808 N N . GLY A 1 101 ? -3.164 -8.538 1.036 1.00 91.88 101 GLY A N 1
ATOM 809 C CA . GLY A 1 101 ? -2.483 -9.543 0.214 1.00 91.88 101 GLY A CA 1
ATOM 810 C C . GLY A 1 101 ? -2.087 -9.047 -1.183 1.00 91.88 101 GLY A C 1
ATOM 811 O O . GLY A 1 101 ? -1.767 -9.850 -2.056 1.00 91.88 101 GLY A O 1
ATOM 812 N N . VAL A 1 102 ? -2.089 -7.731 -1.404 1.00 91.06 102 VAL A N 1
ATOM 813 C CA . VAL A 1 102 ? -1.743 -7.111 -2.685 1.00 91.06 102 VAL A CA 1
ATOM 814 C C . VAL A 1 102 ? -0.228 -6.959 -2.782 1.00 91.06 102 VAL A C 1
ATOM 816 O O . VAL A 1 102 ? 0.405 -6.320 -1.937 1.00 91.06 102 VAL A O 1
ATOM 819 N N . GLN A 1 103 ? 0.367 -7.515 -3.836 1.00 87.62 103 GLN A N 1
ATOM 820 C CA . GLN A 1 103 ? 1.806 -7.448 -4.068 1.00 87.62 103 GLN A CA 1
ATOM 821 C C . GLN A 1 103 ? 2.112 -7.006 -5.491 1.00 87.62 103 GLN A C 1
ATOM 823 O O . GLN A 1 103 ? 1.556 -7.519 -6.454 1.00 87.62 103 GLN A O 1
ATOM 828 N N . GLY A 1 104 ? 3.061 -6.081 -5.611 1.00 86.38 104 GLY A N 1
ATOM 829 C CA . GLY A 1 104 ? 3.596 -5.709 -6.911 1.00 86.38 104 GLY A CA 1
ATOM 830 C C . GLY A 1 104 ? 4.466 -6.808 -7.502 1.00 86.38 104 GLY A C 1
ATOM 831 O O . GLY A 1 104 ? 5.164 -7.527 -6.785 1.00 86.38 104 GLY A O 1
ATOM 832 N N . VAL A 1 105 ? 4.499 -6.872 -8.828 1.00 84.19 105 VAL A N 1
ATOM 833 C CA . VAL A 1 105 ? 5.341 -7.822 -9.553 1.00 84.19 105 VAL A CA 1
ATOM 834 C C . VAL A 1 105 ? 6.751 -7.249 -9.695 1.00 84.19 105 VAL A C 1
ATOM 836 O O . VAL A 1 105 ? 6.981 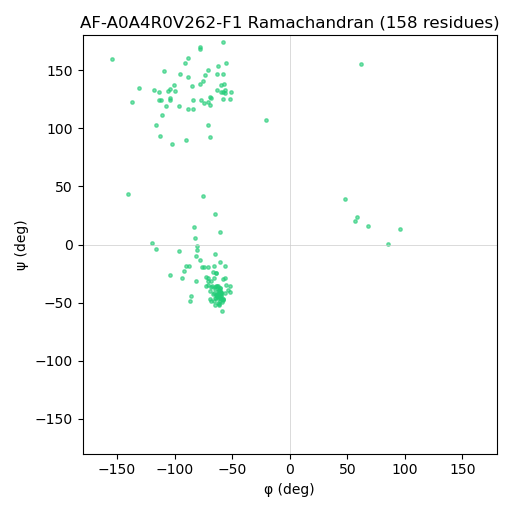-6.227 -10.347 1.00 84.19 105 VAL A O 1
ATOM 839 N N . GLY A 1 106 ? 7.725 -7.928 -9.093 1.00 75.12 106 GLY A N 1
ATOM 840 C CA . GLY A 1 106 ? 9.141 -7.664 -9.327 1.00 75.12 106 GLY A CA 1
ATOM 841 C C . GLY A 1 106 ? 9.603 -8.280 -10.648 1.00 75.12 106 GLY A C 1
ATOM 842 O O . GLY A 1 106 ? 9.275 -9.427 -10.955 1.00 75.12 106 GLY A O 1
ATOM 843 N N . ARG A 1 107 ? 10.414 -7.553 -11.429 1.00 67.50 107 ARG A N 1
ATOM 844 C CA . ARG A 1 107 ? 11.196 -8.201 -12.493 1.00 67.50 107 ARG A CA 1
ATOM 845 C C . ARG A 1 107 ? 12.156 -9.187 -11.820 1.00 67.50 107 ARG A C 1
ATOM 847 O O . ARG A 1 107 ? 12.786 -8.841 -10.823 1.00 67.50 107 ARG A O 1
ATOM 854 N N . GLY A 1 108 ? 12.226 -10.413 -12.343 1.00 66.38 108 GLY A N 1
ATOM 855 C CA . GLY A 1 108 ? 13.177 -11.423 -11.869 1.00 66.38 108 GLY A CA 1
ATOM 856 C C . GLY A 1 108 ? 14.626 -10.932 -11.972 1.00 66.38 108 GLY A C 1
ATOM 857 O O . GLY A 1 108 ? 14.887 -9.860 -12.519 1.00 66.38 108 GLY A O 1
ATOM 858 N N . ARG A 1 109 ? 15.581 -11.718 -11.462 1.00 63.88 109 ARG A N 1
ATOM 859 C CA . ARG A 1 109 ? 17.009 -11.374 -11.560 1.00 63.88 109 ARG A CA 1
ATOM 860 C C . ARG A 1 109 ? 17.387 -11.060 -13.009 1.00 63.88 109 ARG A C 1
ATOM 862 O O . ARG A 1 109 ? 17.186 -11.893 -13.887 1.00 63.88 109 ARG A O 1
ATOM 869 N N . THR A 1 110 ? 17.971 -9.886 -13.238 1.00 64.50 110 THR A N 1
ATOM 870 C CA . THR A 1 110 ? 18.716 -9.615 -14.470 1.00 64.50 110 THR A CA 1
ATOM 871 C C . THR A 1 110 ? 19.858 -10.630 -14.549 1.00 64.50 110 THR A C 1
ATOM 873 O O . THR A 1 110 ? 20.543 -10.816 -13.534 1.00 64.50 110 THR A O 1
ATOM 876 N N . PRO A 1 111 ? 20.067 -11.314 -15.690 1.00 65.44 111 PRO A N 1
ATOM 877 C CA . PRO A 1 111 ? 21.200 -12.213 -15.831 1.00 65.44 111 PRO A CA 1
ATOM 878 C C . PRO A 1 111 ? 22.481 -11.427 -15.548 1.00 65.44 111 PRO A C 1
ATOM 880 O O . PRO A 1 111 ? 22.669 -10.316 -16.044 1.00 65.44 111 PRO A O 1
ATOM 883 N N . VAL A 1 112 ? 23.333 -11.972 -14.680 1.00 64.25 112 VAL A N 1
ATOM 884 C CA . VAL A 1 112 ? 24.631 -11.363 -14.398 1.00 64.25 112 VAL A CA 1
ATOM 885 C C . VAL A 1 112 ? 25.486 -11.580 -15.635 1.00 64.25 112 VAL A C 1
ATOM 887 O O . VAL A 1 112 ? 25.976 -12.685 -15.862 1.00 64.25 112 VAL A O 1
ATOM 890 N N . THR A 1 113 ? 25.641 -10.537 -16.445 1.00 63.62 113 THR A N 1
ATOM 891 C CA . THR A 1 113 ? 26.578 -10.547 -17.567 1.00 63.62 113 THR A CA 1
ATOM 892 C C . THR A 1 113 ? 27.985 -10.830 -17.049 1.00 63.62 113 THR A C 1
ATOM 894 O O . THR A 1 113 ? 28.328 -10.444 -15.928 1.00 63.62 113 THR A O 1
ATOM 897 N N . THR A 1 114 ? 28.767 -11.531 -17.871 1.00 64.19 114 THR A N 1
ATOM 898 C CA . THR A 1 114 ? 30.168 -11.923 -17.682 1.00 64.19 114 THR A CA 1
ATOM 899 C C . THR A 1 114 ? 30.893 -11.055 -16.653 1.00 64.19 114 THR A C 1
ATOM 901 O O . THR A 1 114 ? 31.210 -9.898 -16.923 1.00 64.19 114 THR A O 1
ATOM 904 N N . LYS A 1 115 ? 31.161 -11.604 -15.461 1.00 63.47 115 LYS A N 1
ATOM 905 C CA . LYS A 1 115 ? 32.050 -10.947 -14.498 1.00 63.47 115 LYS A CA 1
ATOM 906 C C . LYS A 1 115 ? 33.466 -11.014 -15.075 1.00 63.47 115 LYS A C 1
ATOM 908 O O . LYS A 1 115 ? 33.936 -12.131 -15.295 1.00 63.47 115 LYS A O 1
ATOM 913 N N . PRO A 1 116 ? 34.145 -9.882 -15.332 1.00 58.44 116 PRO A N 1
ATOM 914 C CA . PRO A 1 116 ? 35.523 -9.916 -15.796 1.00 58.44 116 PRO A CA 1
ATOM 915 C C . PRO A 1 116 ? 36.373 -10.669 -14.771 1.00 58.44 116 PRO A C 1
ATOM 917 O O . PRO A 1 116 ? 36.354 -10.341 -13.581 1.00 58.44 116 PRO A O 1
ATOM 920 N N . THR A 1 117 ? 37.087 -11.703 -15.207 1.00 58.69 117 THR A N 1
ATOM 921 C CA . THR A 1 117 ? 38.123 -12.340 -14.394 1.00 58.69 117 THR A CA 1
ATOM 922 C C . THR A 1 117 ? 39.187 -11.299 -14.051 1.00 58.69 117 THR A C 1
ATOM 924 O O . THR A 1 117 ? 39.576 -10.510 -14.906 1.00 58.69 117 THR A O 1
ATOM 927 N N . LYS A 1 118 ? 39.656 -11.288 -12.795 1.00 62.53 118 LYS A N 1
ATOM 928 C CA . LYS A 1 118 ? 40.721 -10.381 -12.319 1.00 62.53 118 LYS A CA 1
ATOM 929 C C . LYS A 1 118 ? 42.081 -10.628 -12.981 1.00 62.53 118 LYS A C 1
ATOM 931 O O . LYS A 1 118 ? 43.001 -9.856 -12.743 1.00 62.53 118 LYS A O 1
ATOM 936 N N . ASP A 1 119 ? 42.201 -11.697 -13.759 1.00 57.97 119 ASP A N 1
ATOM 937 C CA . ASP A 1 119 ? 43.452 -12.096 -14.378 1.00 57.97 119 ASP A CA 1
ATOM 938 C C . ASP A 1 119 ? 43.687 -11.361 -15.701 1.00 57.97 119 ASP A C 1
ATOM 940 O O . ASP A 1 119 ? 42.779 -11.201 -16.523 1.00 57.97 119 ASP A O 1
ATOM 944 N N . THR A 1 120 ? 44.924 -10.913 -15.885 1.00 56.62 120 THR A N 1
ATOM 945 C CA . THR A 1 120 ? 45.411 -9.967 -16.905 1.00 56.62 120 THR A CA 1
ATOM 946 C C . THR A 1 120 ? 45.524 -10.595 -18.304 1.00 56.62 120 THR A C 1
ATOM 948 O O . THR A 1 120 ? 46.497 -10.385 -19.020 1.00 56.62 120 THR A O 1
ATOM 951 N N . GLY A 1 121 ? 44.540 -11.403 -18.701 1.00 60.94 121 GLY A N 1
ATOM 952 C CA . GLY A 1 121 ? 44.576 -12.224 -19.914 1.00 60.94 121 GLY A CA 1
ATOM 953 C C . GLY A 1 121 ? 43.238 -12.273 -20.641 1.00 60.94 121 GLY A C 1
ATOM 954 O O . GLY A 1 121 ? 42.791 -13.342 -21.050 1.00 60.94 121 GLY A O 1
ATOM 955 N N . GLY A 1 122 ? 42.560 -11.130 -20.774 1.00 62.25 122 GLY A N 1
ATOM 956 C CA . GLY A 1 122 ? 41.403 -11.024 -21.662 1.00 62.25 122 GLY A CA 1
ATOM 957 C C . GLY A 1 122 ? 41.797 -11.408 -23.091 1.00 62.25 122 GLY A C 1
ATOM 958 O O . GLY A 1 122 ? 42.868 -11.031 -23.564 1.00 62.25 122 GLY A O 1
ATOM 959 N N . ARG A 1 123 ? 40.940 -12.169 -23.785 1.00 67.94 123 ARG A N 1
ATOM 960 C CA . ARG A 1 123 ? 41.126 -12.471 -25.212 1.00 67.94 123 ARG A CA 1
ATOM 961 C C . ARG A 1 123 ? 41.351 -11.145 -25.957 1.00 67.94 123 ARG A C 1
ATOM 963 O O . ARG A 1 123 ? 40.576 -10.217 -25.715 1.00 67.94 123 ARG A O 1
ATOM 970 N N . PRO A 1 124 ? 42.381 -11.030 -26.815 1.00 74.50 124 PRO A N 1
ATOM 971 C CA . PRO A 1 124 ? 42.684 -9.769 -27.476 1.00 74.50 124 PRO A CA 1
ATOM 972 C C . PRO A 1 124 ? 41.464 -9.301 -28.269 1.00 74.50 124 PRO A C 1
ATOM 974 O O . PRO A 1 124 ? 40.852 -10.086 -29.000 1.00 74.50 124 PRO A O 1
ATOM 977 N N . ASP A 1 125 ? 41.099 -8.033 -28.091 1.00 81.06 125 ASP A N 1
ATOM 978 C CA . ASP A 1 125 ? 40.076 -7.383 -28.901 1.00 81.06 125 ASP A CA 1
ATOM 979 C C . ASP A 1 125 ? 40.628 -7.211 -30.319 1.00 81.06 125 ASP A C 1
ATOM 981 O O . ASP A 1 125 ? 41.309 -6.236 -30.623 1.00 81.06 125 ASP A O 1
ATOM 985 N N . LEU A 1 126 ? 40.355 -8.199 -31.175 1.00 83.00 126 LEU A N 1
ATOM 986 C CA . LEU A 1 126 ? 40.867 -8.267 -32.547 1.00 83.00 126 LEU A CA 1
ATOM 987 C C . LEU A 1 126 ? 40.425 -7.087 -33.420 1.00 83.00 126 LEU A C 1
ATOM 989 O O . LEU A 1 126 ? 40.965 -6.902 -34.507 1.00 83.00 126 LEU A O 1
ATOM 993 N N . VAL A 1 127 ? 39.419 -6.330 -32.979 1.00 84.25 127 VAL A N 1
ATOM 994 C CA . VAL A 1 127 ? 38.830 -5.233 -33.747 1.00 84.25 127 VAL A CA 1
ATOM 995 C C . VAL A 1 127 ? 38.960 -3.893 -33.041 1.00 84.25 127 VAL A C 1
ATOM 997 O O . VAL A 1 127 ? 38.494 -2.898 -33.580 1.00 84.25 127 VAL A O 1
ATOM 1000 N N . GLU A 1 128 ? 39.583 -3.833 -31.861 1.00 84.50 128 GLU A N 1
ATOM 1001 C CA . GLU A 1 128 ? 39.758 -2.602 -31.074 1.00 84.50 128 GLU A CA 1
ATOM 1002 C C . GLU A 1 128 ? 38.453 -1.788 -30.940 1.00 84.50 128 GLU A C 1
ATOM 1004 O O . GLU A 1 128 ? 38.440 -0.561 -31.070 1.00 84.50 128 GLU A O 1
ATOM 1009 N N . ARG A 1 129 ? 37.319 -2.477 -30.754 1.00 83.50 129 ARG A N 1
ATOM 1010 C CA . ARG A 1 129 ? 35.957 -1.902 -30.744 1.00 83.50 129 ARG A CA 1
ATOM 1011 C C . ARG A 1 129 ? 35.554 -1.128 -32.014 1.00 83.50 129 ARG A C 1
ATOM 1013 O O . ARG A 1 129 ? 34.601 -0.347 -31.986 1.00 83.50 129 ARG A O 1
ATOM 1020 N N . LYS A 1 130 ? 36.227 -1.350 -33.147 1.00 86.62 130 LYS A N 1
ATOM 1021 C CA . LYS A 1 130 ? 35.886 -0.794 -34.467 1.00 86.62 130 LYS A CA 1
ATOM 1022 C C . LYS A 1 130 ? 34.942 -1.744 -35.205 1.00 86.62 130 LYS A C 1
ATOM 1024 O O . LYS A 1 130 ? 35.359 -2.591 -35.986 1.00 86.62 130 LYS A O 1
ATOM 1029 N N . PHE A 1 131 ? 33.638 -1.558 -35.008 1.00 84.44 131 PHE A N 1
ATOM 1030 C CA . PHE A 1 131 ? 32.594 -2.384 -35.638 1.00 84.44 131 PHE A CA 1
ATOM 1031 C C . PHE A 1 131 ? 32.218 -1.961 -37.071 1.00 84.44 131 PHE A C 1
ATOM 1033 O O . PHE A 1 131 ? 31.179 -2.359 -37.592 1.00 84.44 131 PHE A O 1
ATOM 1040 N N . LYS A 1 132 ? 33.044 -1.132 -37.719 1.00 87.31 132 LYS A N 1
ATOM 1041 C CA . LYS A 1 132 ? 32.806 -0.631 -39.077 1.00 87.31 132 LYS A CA 1
ATOM 1042 C C . LYS A 1 132 ? 33.712 -1.362 -40.065 1.00 87.31 132 LYS A C 1
ATOM 1044 O O . LYS A 1 132 ? 34.929 -1.326 -39.920 1.00 87.31 132 LYS A O 1
ATOM 1049 N N . ALA A 1 133 ? 33.118 -1.969 -41.089 1.00 87.00 133 ALA A N 1
ATOM 1050 C CA . ALA A 1 133 ? 33.830 -2.633 -42.177 1.00 87.00 133 ALA A CA 1
ATOM 1051 C C . ALA A 1 133 ? 33.699 -1.846 -43.489 1.00 87.00 133 ALA A C 1
ATOM 1053 O O . ALA A 1 133 ? 32.690 -1.186 -43.729 1.00 87.00 133 ALA A O 1
ATOM 1054 N N . SER A 1 134 ? 34.719 -1.923 -44.345 1.00 90.12 134 SER A N 1
ATOM 1055 C CA . SER A 1 134 ? 34.725 -1.289 -45.672 1.00 90.12 134 SER A CA 1
ATOM 1056 C C . SER A 1 134 ? 33.889 -2.039 -46.715 1.00 90.12 134 SER A C 1
ATOM 1058 O O . SER A 1 134 ? 33.519 -1.455 -47.728 1.00 90.12 134 SER A O 1
ATOM 1060 N N . ALA A 1 135 ? 33.592 -3.319 -46.475 1.00 90.88 135 ALA A N 1
ATOM 1061 C CA . ALA A 1 135 ? 32.786 -4.177 -47.338 1.00 90.88 135 ALA A CA 1
ATOM 1062 C C . ALA A 1 135 ? 32.127 -5.313 -46.522 1.00 90.88 135 ALA A C 1
ATOM 1064 O O . ALA A 1 135 ? 32.623 -5.641 -45.436 1.00 90.88 135 ALA A O 1
ATOM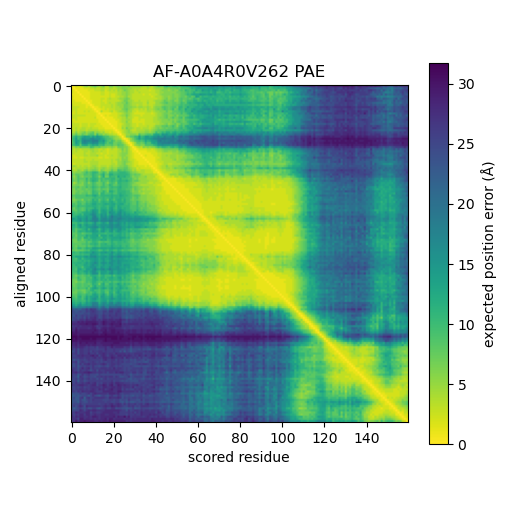 1065 N N . PRO A 1 136 ? 31.049 -5.945 -47.029 1.00 88.19 136 PRO A N 1
ATOM 1066 C CA . PRO A 1 136 ? 30.492 -7.174 -46.456 1.00 88.19 136 PRO A CA 1
ATOM 1067 C C . PRO A 1 136 ? 31.540 -8.301 -46.349 1.00 88.19 136 PRO A C 1
ATOM 1069 O O . PRO A 1 136 ? 32.527 -8.301 -47.083 1.00 88.19 136 PRO A O 1
ATOM 1072 N N . ASN A 1 137 ? 31.336 -9.269 -45.446 1.00 85.06 137 ASN A N 1
ATOM 1073 C CA . ASN A 1 137 ? 32.241 -10.414 -45.202 1.00 85.06 137 ASN A CA 1
ATOM 1074 C C . ASN A 1 137 ? 33.688 -10.053 -44.799 1.00 85.06 137 ASN A C 1
ATOM 1076 O O . ASN A 1 137 ? 34.613 -10.840 -44.990 1.00 85.06 137 ASN A O 1
ATOM 1080 N N . ARG A 1 138 ? 33.910 -8.856 -44.240 1.00 84.56 138 ARG A N 1
ATOM 1081 C CA . ARG A 1 138 ? 35.212 -8.437 -43.679 1.00 84.56 138 ARG A CA 1
ATOM 1082 C C . ARG A 1 138 ? 35.253 -8.452 -42.155 1.00 84.56 138 ARG A C 1
ATOM 1084 O O . ARG A 1 138 ? 36.324 -8.613 -41.582 1.00 84.56 138 ARG A O 1
ATOM 1091 N N . LEU A 1 139 ? 34.099 -8.287 -41.517 1.00 86.88 139 LEU A N 1
ATOM 1092 C CA . LEU A 1 139 ? 33.934 -8.324 -40.073 1.00 86.88 139 LEU A CA 1
ATOM 1093 C C . LEU A 1 139 ? 32.674 -9.128 -39.752 1.00 86.88 139 LEU A C 1
ATOM 1095 O O . LEU A 1 139 ? 31.590 -8.769 -40.206 1.00 86.88 139 LEU A O 1
ATOM 1099 N N . HIS A 1 140 ? 32.827 -10.186 -38.960 1.00 84.31 140 HIS A N 1
ATOM 1100 C CA . HIS A 1 140 ? 31.714 -10.974 -38.438 1.00 84.31 140 HIS A CA 1
ATOM 1101 C C . HIS A 1 140 ? 31.567 -10.674 -36.951 1.00 84.31 140 HIS A C 1
ATOM 1103 O O . HIS A 1 140 ? 32.498 -10.892 -36.174 1.00 84.31 140 HIS A O 1
ATOM 1109 N N . VAL A 1 141 ? 30.408 -10.150 -36.564 1.00 82.38 141 VAL A N 1
ATOM 1110 C CA . VAL A 1 141 ? 30.073 -9.870 -35.169 1.00 82.38 141 VAL A CA 1
ATOM 1111 C C . VAL A 1 141 ? 28.974 -10.835 -34.780 1.00 82.38 141 VAL A C 1
ATOM 1113 O O . VAL A 1 141 ? 27.940 -10.876 -35.431 1.00 82.38 141 VAL A O 1
ATOM 1116 N N . ALA A 1 142 ? 29.207 -11.592 -33.716 1.00 79.75 142 ALA A N 1
ATOM 1117 C CA . ALA A 1 142 ? 28.179 -12.420 -33.117 1.00 79.75 142 ALA A CA 1
ATOM 1118 C C . ALA A 1 142 ? 27.723 -11.765 -31.819 1.00 79.75 142 ALA A C 1
ATOM 1120 O O . ALA A 1 142 ? 28.564 -11.403 -30.992 1.00 79.75 142 ALA A O 1
ATOM 1121 N N . ASP A 1 143 ? 26.413 -11.650 -31.635 1.00 77.81 143 ASP A N 1
ATOM 1122 C CA . ASP A 1 143 ? 25.848 -11.269 -30.347 1.00 77.81 143 ASP A CA 1
ATOM 1123 C C . ASP A 1 143 ? 25.458 -12.514 -29.545 1.00 77.81 143 ASP A C 1
ATOM 1125 O O . ASP A 1 143 ? 25.063 -13.547 -30.100 1.00 77.81 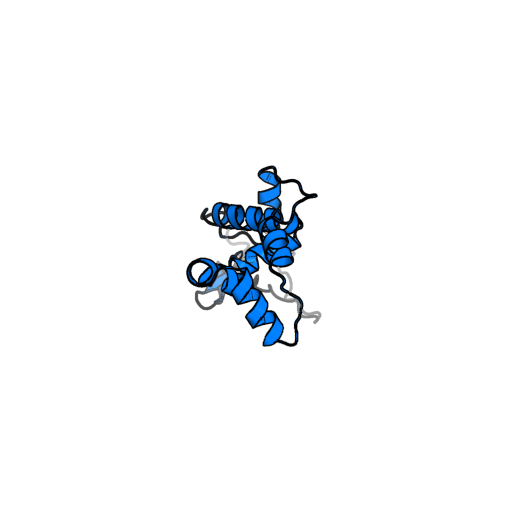143 ASP A O 1
ATOM 1129 N N . ILE A 1 144 ? 25.591 -12.408 -28.223 1.00 78.69 144 ILE A N 1
ATOM 1130 C CA . ILE A 1 144 ? 25.109 -13.407 -27.276 1.00 78.69 144 ILE A CA 1
ATOM 1131 C C . ILE A 1 144 ? 23.938 -12.793 -26.519 1.00 78.69 144 ILE A C 1
ATOM 1133 O O . ILE A 1 144 ? 24.117 -11.913 -25.678 1.00 78.69 144 ILE A O 1
ATOM 1137 N N . THR A 1 145 ? 22.742 -13.320 -26.761 1.00 77.12 145 THR A N 1
ATOM 1138 C CA . THR A 1 145 ? 21.533 -12.916 -26.046 1.00 77.12 145 THR A CA 1
ATOM 1139 C C . THR A 1 145 ? 21.158 -13.981 -25.011 1.00 77.12 145 THR A C 1
ATOM 1141 O O . THR A 1 145 ? 21.117 -15.177 -25.307 1.00 77.12 145 THR A O 1
ATOM 1144 N N . TYR A 1 146 ? 20.847 -13.547 -23.786 1.00 77.75 146 TYR A N 1
ATOM 1145 C CA . TYR A 1 146 ? 20.304 -14.417 -22.740 1.00 77.75 146 TYR A CA 1
ATOM 1146 C C . TYR A 1 146 ? 18.778 -14.466 -22.835 1.00 77.75 146 TYR A C 1
ATOM 1148 O O . TYR A 1 146 ? 18.105 -13.455 -22.630 1.00 77.75 146 TYR A O 1
ATOM 1156 N N . VAL A 1 147 ? 18.225 -15.646 -23.105 1.00 79.94 147 VAL A N 1
ATOM 1157 C CA . VAL A 1 147 ? 16.777 -15.878 -23.166 1.00 79.94 147 VAL A CA 1
ATOM 1158 C C . VAL A 1 147 ? 16.317 -16.499 -21.854 1.00 79.94 147 VAL A C 1
ATOM 1160 O O . VAL A 1 147 ? 16.924 -17.447 -21.354 1.00 79.94 147 VAL A O 1
ATOM 1163 N N . ARG A 1 148 ? 15.245 -15.954 -21.274 1.00 77.50 148 ARG A N 1
ATOM 1164 C CA . ARG A 1 148 ? 14.662 -16.490 -20.042 1.00 77.50 148 ARG A CA 1
ATOM 1165 C C . ARG A 1 148 ? 13.838 -17.737 -20.357 1.00 77.50 148 ARG A C 1
ATOM 1167 O O . ARG A 1 148 ? 12.911 -17.672 -21.158 1.00 77.50 148 ARG A O 1
ATOM 1174 N N . MET A 1 149 ? 14.169 -18.837 -19.696 1.00 79.88 149 MET A N 1
ATOM 1175 C CA . MET A 1 149 ? 13.483 -20.122 -19.809 1.00 79.88 149 MET A CA 1
ATOM 1176 C C . MET A 1 149 ? 12.318 -20.206 -18.806 1.00 79.88 149 MET A C 1
ATOM 1178 O O . MET A 1 149 ? 12.255 -19.446 -17.832 1.00 79.88 149 MET A O 1
ATOM 1182 N N . THR A 1 150 ? 11.370 -21.116 -19.049 1.00 77.94 150 THR A N 1
ATOM 1183 C CA . THR A 1 150 ? 10.152 -21.296 -18.230 1.00 77.94 150 THR A CA 1
ATOM 1184 C C . THR A 1 150 ? 10.436 -21.752 -16.799 1.00 77.94 150 THR A C 1
ATOM 1186 O O . THR A 1 150 ? 9.648 -21.475 -15.902 1.00 77.94 150 THR A O 1
ATOM 1189 N N . ASP A 1 151 ? 11.572 -22.408 -16.574 1.00 77.69 151 ASP A N 1
ATOM 1190 C CA . ASP A 1 151 ? 12.078 -22.846 -15.267 1.00 77.69 151 ASP A CA 1
ATOM 1191 C C . ASP A 1 151 ? 12.782 -21.721 -14.478 1.00 77.69 151 ASP A C 1
ATOM 1193 O O . ASP A 1 151 ? 13.231 -21.924 -13.352 1.00 77.69 151 ASP A O 1
ATOM 1197 N N . GLY A 1 152 ? 12.876 -20.517 -15.052 1.00 70.25 152 GLY A N 1
ATOM 1198 C CA . GLY A 1 152 ? 13.553 -19.375 -14.444 1.00 70.25 152 GLY A CA 1
ATOM 1199 C C . GLY A 1 152 ? 15.063 -19.326 -14.688 1.00 70.25 152 GLY A C 1
ATOM 1200 O O . GLY A 1 152 ? 15.695 -18.362 -14.246 1.00 70.25 152 GLY A O 1
ATOM 1201 N N . CYS A 1 153 ? 15.632 -20.292 -15.416 1.00 76.19 153 CYS A N 1
ATOM 1202 C CA . CYS A 1 153 ? 17.019 -20.264 -15.868 1.00 76.19 153 CYS A CA 1
ATOM 1203 C C . CYS A 1 153 ? 17.191 -19.340 -17.088 1.00 76.19 153 CYS A C 1
ATOM 1205 O O . CYS A 1 153 ? 16.224 -18.902 -17.718 1.00 76.19 153 CYS A O 1
ATOM 1207 N N . PHE A 1 154 ? 18.444 -19.038 -17.436 1.00 77.06 154 PHE A N 1
ATOM 1208 C CA . PHE A 1 154 ? 18.784 -18.302 -18.654 1.00 77.06 154 PHE A CA 1
ATOM 1209 C C . PHE A 1 154 ? 19.547 -19.208 -19.617 1.00 77.06 154 PHE A C 1
ATOM 1211 O O . PHE A 1 154 ? 20.591 -19.750 -19.260 1.00 77.06 154 PHE A O 1
ATOM 1218 N N . GLY A 1 155 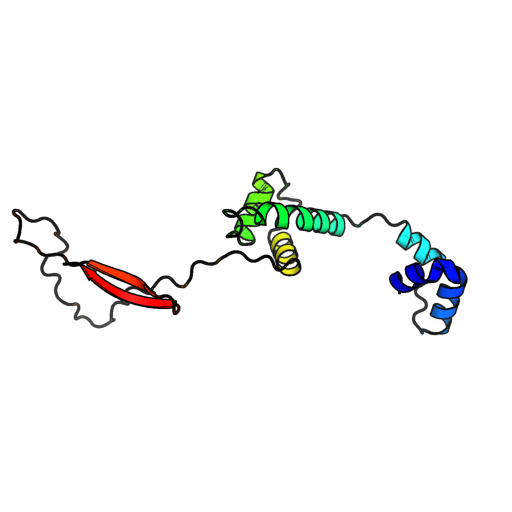? 19.035 -19.343 -20.838 1.00 78.94 155 GLY A N 1
ATOM 1219 C CA . GLY A 1 155 ? 19.747 -19.952 -21.956 1.00 78.94 155 GLY A CA 1
ATOM 1220 C C . GLY A 1 155 ? 20.572 -18.905 -22.700 1.00 78.94 155 GLY A C 1
ATOM 1221 O O . GLY A 1 155 ? 20.156 -17.755 -22.827 1.00 78.94 155 GLY A O 1
ATOM 1222 N N . CYS A 1 156 ? 21.743 -19.297 -23.192 1.00 78.06 156 CYS A N 1
ATOM 1223 C CA . CYS A 1 156 ? 22.597 -18.468 -24.036 1.00 78.06 156 CYS A CA 1
ATOM 1224 C C . CYS A 1 156 ? 22.328 -18.816 -25.506 1.00 78.06 156 CYS A C 1
ATOM 1226 O O . CYS A 1 156 ? 22.524 -19.965 -25.903 1.00 78.06 156 CYS A O 1
ATOM 1228 N N . VAL A 1 157 ? 21.874 -17.844 -26.300 1.00 77.50 157 VAL A N 1
ATOM 1229 C CA . VAL A 1 157 ? 21.672 -17.994 -27.748 1.00 77.50 157 VAL A CA 1
ATOM 1230 C C . VAL A 1 157 ? 22.667 -17.099 -28.474 1.00 77.50 157 VAL A C 1
ATOM 1232 O O . VAL A 1 157 ? 22.810 -15.921 -28.144 1.00 77.50 157 VAL A O 1
ATOM 1235 N N . LYS A 1 158 ? 23.365 -17.670 -29.458 1.00 76.62 158 LYS A N 1
ATOM 1236 C CA . LYS A 1 158 ? 24.327 -16.961 -30.301 1.00 76.62 158 LYS A CA 1
ATOM 1237 C C . LYS A 1 158 ? 23.709 -16.699 -31.669 1.00 76.62 158 LYS A C 1
ATOM 1239 O O . LYS A 1 158 ? 23.299 -17.646 -32.337 1.00 76.62 158 LYS A O 1
ATOM 1244 N N . PHE A 1 159 ? 23.710 -15.441 -32.089 1.00 66.75 159 PHE A N 1
ATOM 1245 C CA . PHE A 1 159 ? 23.389 -15.048 -33.460 1.00 66.75 159 PHE A CA 1
ATOM 1246 C C . PHE A 1 159 ? 24.699 -14.786 -34.214 1.00 66.75 159 PHE A C 1
ATOM 1248 O O . PHE A 1 159 ? 25.638 -14.240 -33.631 1.00 66.75 159 PHE A O 1
ATOM 1255 N N . LEU A 1 160 ? 24.790 -15.255 -35.460 1.00 67.06 160 LEU A N 1
ATOM 1256 C CA . LEU A 1 160 ? 25.947 -15.094 -36.353 1.00 67.06 160 LEU A CA 1
ATOM 1257 C C . LEU A 1 160 ? 25.680 -14.025 -37.411 1.00 67.06 160 LEU A C 1
ATOM 1259 O O . LEU A 1 160 ? 24.497 -13.877 -37.789 1.00 67.06 160 LEU A O 1
#

InterPro domains:
  IPR050900 Transposase IS3/IS150/IS904 [PTHR46889] (33-152)

Solvent-accessible surface area (backbone atoms only — not comparable to full-atom values): 10103 Å² total; per-residue (Å²): 108,73,66,58,49,66,70,45,30,85,82,59,38,56,56,58,52,27,49,54,48,40,75,74,34,101,58,76,76,54,45,57,66,52,52,49,54,57,72,70,48,74,81,49,71,67,54,52,52,50,58,50,50,63,53,52,52,57,60,55,39,67,40,80,84,40,40,43,44,33,46,71,55,45,44,52,50,46,41,73,74,70,45,57,70,92,78,55,52,61,66,56,46,39,51,51,30,57,76,70,70,55,66,34,61,74,82,72,85,74,81,81,68,83,76,80,70,92,60,99,68,73,78,78,68,90,52,76,88,55,90,76,64,98,51,86,95,71,68,89,73,65,52,78,48,76,44,79,42,97,87,73,49,73,46,84,45,77,49,117

pLDDT: mean 83.23, std 9.99, range [55.31, 95.44]

Foldseek 3Di:
DLVVLVVCCVPQNNQVVLVVVCVPDPPVPDHSVNSVCVVPDPDDLLVVLLVVLLVVQVVQCVDPVSLQDALVVSLVVCVVVPDDCVSDDSVSSNVSCVVVVRHHHDDPDDPDPDDDDPDPDDDDPPCPPPPDDPDPPPDDDKDWDWDQDPVRDTDTDIDD

Radius of gyration: 31.47 Å; Cα contacts (8 Å, |Δi|>4): 115; chains: 1; bounding box: 76×38×86 Å

Organism: Bifidobacterium longum subsp. longum (NCBI:txid1679)

Nearest PDB structures (foldseek):
  4u2u-assembly1_A  TM=3.428E-01  e=2.986E+00  Homo sapiens
  8uky-assembly2_D  TM=3.448E-01  e=7.099E+00  Homo sapiens
  1jvr-assembly1_A  TM=2.328E-01  e=6.700E+00  Human T-lymphotropic virus 2

Sequence (160 aa):
MVAYVNEFKSRFRVGPICRALAESLDCGFITPRGYRMFKARPVSRMRARHEALARDIPEIHSDFFMAVYGYGKMHARLIAQGRDPAEIGRDQVMNVMRELGVQGVGRGRTPVTTKPTKDTGGRPDLVERKFKASAPNRLHVADITYVRMTDGCFGCVKFL

Secondary structure (DSSP, 8-state):
-HHHHHHHHHHH-HHHHHHHHHHHSS-TT--HHHHHHHHHSPPPHHHHHHHHHHHHHHHHHHSTTTTT--HHHHHHHHHHTT--TTT--HHHHHHHHHHTT--PPPP-PPP---PPPSSS-PPP-TTTT----SSTTS----EEEEEEPTTS-EEEEEE-